Protein AF-A0A8I1DRZ3-F1 (afdb_monomer)

Sequence (169 aa):
MSPDIRTDHSQNQARTPKVVDDQLTAQQNSLLSQLAAEQASLQKIQSQGANPFDDSHPDNWLPVYVHAKLMTVDDAFMTLGSANVNIRSMNVDSELNICHENSDVTKPLRRKLWGLHTKNPGAQDDVTSAFTGWAMVLGQNKINEDKGLAPFASLVKFARASDSRAYDD

Foldseek 3Di:
DDDDDDDPPPDPDPPDPPPVVVVVVVVVVVVVVVVVVVVVLVVVCVVVVADLPCPPPQQDLRANDDQWPWDDDPLFKIKGWNQDPDCCSVPNDDIDIDMDGHSVPSLVVQLVVLCQAQVRQLSDPPNVSNVVSLVVQQVQQVVCVVVSGGRPHNDYDDDDPDPDDDPPD

Secondary structure (DSSP, 8-state):
-----------------HHHHHHHHHHHHHHHHHHHHHHHHHHHHHHTT--TT-TT-TT--PPP-----EEEETTTEEEEES--SSHHHHHTS---EEEEE-HHHHHHHHHHHHHHHHTSTT--SSHHHHHHHHHHHHHHHHHHHHTTPPPSSS--PPP-S-SS-----

InterPro domains:
  IPR001736 Phospholipase D/Transphosphatidylase [PS50035] (62-89)
  IPR015679 Phospholipase D family [PTHR18896] (60-120)
  IPR025202 Cardiolipin synthase-like, phospholipase D-like domain [PF13091] (36-113)

Solvent-accessible surface area (backbone atoms only — not comparable to full-atom values): 10331 Å² total; per-residue (Å²): 143,82,84,83,86,75,80,82,87,81,81,79,78,78,82,71,78,58,71,64,54,54,53,52,50,51,51,51,53,51,51,53,50,52,53,51,52,52,52,51,51,51,52,56,48,56,74,67,75,47,54,95,85,53,83,75,63,54,88,57,93,73,86,78,85,82,82,79,32,69,50,75,47,93,46,32,34,32,38,42,44,65,44,49,101,45,70,50,39,71,74,67,50,95,58,55,72,53,69,50,80,42,39,88,55,32,36,58,48,52,32,50,53,32,22,63,36,42,69,39,57,27,29,55,85,53,64,68,59,13,50,52,23,47,53,49,42,36,50,50,25,52,53,20,55,78,68,76,44,50,62,83,40,79,44,71,74,84,87,68,96,61,95,69,88,75,86,88,120

Nearest PDB structures (foldseek):
  6ehi-assembly5_J  TM=8.622E-01  e=3.608E-01  Helicobacter pylori
  4urj-assembly2_C  TM=7.362E-01  e=4.358E-01  Homo sapiens
  4urj-assembly1_B-2  TM=8.318E-01  e=6.771E-01  Homo sapiens
  4ggj-assembly1_A  TM=8.298E-01  e=1.052E+00  Mus musculus
  4urj-assembly1_A  TM=7.318E-01  e=6.358E-01  Homo sapiens

pLDDT: mean 77.57, std 20.51, range [38.03, 98.5]

Organism: Burkholderia cepacia (NCBI:txid292)

Mean predicted aligned error: 14.27 Å

Radius of gyration: 26.02 Å; Cα contacts (8 Å, |Δi|>4): 144; chains: 1; bounding box: 90×61×41 Å

Structure (mmCIF, N/CA/C/O backbone):
data_AF-A0A8I1DRZ3-F1
#
_entry.id   AF-A0A8I1DRZ3-F1
#
loop_
_atom_site.group_PDB
_atom_site.id
_atom_site.type_symbol
_atom_site.label_atom_id
_atom_site.label_alt_id
_atom_site.label_comp_id
_atom_site.label_asym_id
_atom_site.label_entity_id
_atom_site.label_seq_id
_atom_site.pdbx_PDB_ins_code
_atom_site.Cartn_x
_atom_site.Cartn_y
_atom_site.Cartn_z
_atom_site.occupancy
_atom_site.B_iso_or_equiv
_atom_site.auth_seq_id
_atom_site.auth_comp_id
_atom_site.auth_asym_id
_atom_site.auth_atom_id
_atom_site.pdbx_PDB_model_num
ATOM 1 N N . MET A 1 1 ? 73.588 46.472 2.951 1.00 44.47 1 MET A N 1
ATOM 2 C CA . MET A 1 1 ? 72.404 46.368 3.829 1.00 44.47 1 MET A CA 1
ATOM 3 C C . MET A 1 1 ? 71.193 46.030 2.974 1.00 44.47 1 MET A C 1
ATOM 5 O O . MET A 1 1 ? 70.702 46.888 2.254 1.00 44.47 1 MET A O 1
ATOM 9 N N . SER A 1 2 ? 70.755 44.777 3.003 1.00 38.03 2 SER A N 1
ATOM 10 C CA . SER A 1 2 ? 69.390 44.369 2.649 1.00 38.03 2 SER A CA 1
ATOM 11 C C . SER A 1 2 ? 69.084 43.109 3.465 1.00 38.03 2 SER A C 1
ATOM 13 O O . SER A 1 2 ? 69.946 42.229 3.486 1.00 38.03 2 SER A O 1
ATOM 15 N N . PRO A 1 3 ? 67.978 43.065 4.229 1.00 41.53 3 PRO A N 1
ATOM 16 C CA . PRO A 1 3 ? 67.759 42.042 5.244 1.00 41.53 3 PRO A CA 1
ATOM 17 C C . PRO A 1 3 ? 67.114 40.764 4.694 1.00 41.53 3 PRO A C 1
ATOM 19 O O . PRO A 1 3 ? 66.415 40.785 3.683 1.00 41.53 3 PRO A O 1
ATOM 22 N N . ASP A 1 4 ? 67.373 39.677 5.422 1.00 41.12 4 ASP A N 1
ATOM 23 C CA . ASP A 1 4 ? 66.895 38.307 5.237 1.00 41.12 4 ASP A CA 1
ATOM 24 C C . ASP A 1 4 ? 65.391 38.178 4.959 1.00 41.12 4 ASP A C 1
ATOM 26 O O . ASP A 1 4 ? 64.544 38.699 5.691 1.00 41.12 4 ASP A O 1
ATOM 30 N N . ILE A 1 5 ? 65.065 37.357 3.960 1.00 41.44 5 ILE A N 1
ATOM 31 C CA . ILE A 1 5 ? 63.721 36.828 3.725 1.00 41.44 5 ILE A CA 1
ATOM 32 C C . ILE A 1 5 ? 63.482 35.716 4.755 1.00 41.44 5 ILE A C 1
ATOM 34 O O . ILE A 1 5 ? 63.824 34.555 4.538 1.00 41.44 5 ILE A O 1
ATOM 38 N N . ARG A 1 6 ? 62.898 36.071 5.903 1.00 41.59 6 ARG A N 1
ATOM 39 C CA . ARG A 1 6 ? 62.226 35.095 6.771 1.00 41.59 6 ARG A CA 1
ATOM 40 C C . ARG A 1 6 ? 60.980 34.590 6.046 1.00 41.59 6 ARG A C 1
ATOM 42 O O . ARG A 1 6 ? 60.047 35.355 5.817 1.00 41.59 6 ARG A O 1
ATOM 49 N N . THR A 1 7 ? 60.959 33.307 5.707 1.00 44.22 7 THR A N 1
ATOM 50 C CA . THR A 1 7 ? 59.744 32.584 5.328 1.00 44.22 7 THR A CA 1
ATOM 51 C C . THR A 1 7 ? 58.793 32.535 6.523 1.00 44.22 7 THR A C 1
ATOM 53 O O . THR A 1 7 ? 59.084 31.932 7.555 1.00 44.22 7 THR A O 1
ATOM 56 N N . ASP A 1 8 ? 57.654 33.205 6.384 1.00 39.09 8 ASP A N 1
ATOM 57 C CA . ASP A 1 8 ? 56.518 33.102 7.290 1.00 39.09 8 ASP A CA 1
ATOM 58 C C . ASP A 1 8 ? 55.897 31.696 7.174 1.00 39.09 8 ASP A C 1
ATOM 60 O O . ASP A 1 8 ? 55.264 31.352 6.177 1.00 39.09 8 ASP A O 1
ATOM 64 N N . HIS A 1 9 ? 56.112 30.864 8.195 1.00 42.12 9 HIS A N 1
ATOM 65 C CA . HIS A 1 9 ? 55.493 29.546 8.359 1.00 42.12 9 HIS A CA 1
ATOM 66 C C . HIS A 1 9 ? 54.201 29.600 9.198 1.00 42.12 9 HIS A C 1
ATOM 68 O O . HIS A 1 9 ? 53.944 28.690 9.986 1.00 42.12 9 HIS A O 1
ATOM 74 N N . SER A 1 10 ? 53.372 30.640 9.070 1.00 45.56 10 SER A N 1
ATOM 75 C CA . SER A 1 10 ? 52.194 30.812 9.932 1.00 45.56 10 SER A CA 1
ATOM 76 C C . SER A 1 10 ? 50.833 30.800 9.242 1.00 45.56 10 SER A C 1
ATOM 78 O O . SER A 1 10 ? 49.908 31.396 9.769 1.00 45.56 10 SER A O 1
ATOM 80 N N . GLN A 1 11 ? 50.617 30.055 8.151 1.00 43.97 11 GLN A N 1
ATOM 81 C CA . GLN A 1 11 ? 49.242 29.702 7.744 1.00 43.97 11 GLN A CA 1
ATOM 82 C C . GLN A 1 11 ? 49.122 28.266 7.238 1.00 43.97 11 GLN A C 1
ATOM 84 O O . GLN A 1 11 ? 48.949 28.006 6.054 1.00 43.97 11 GLN A O 1
ATOM 89 N N . ASN A 1 12 ? 49.145 27.319 8.174 1.00 39.34 12 ASN A N 1
ATOM 90 C CA . ASN A 1 12 ? 48.486 26.034 7.976 1.00 39.34 12 ASN A CA 1
ATOM 91 C C . ASN A 1 12 ? 47.399 25.907 9.050 1.00 39.34 12 ASN A C 1
ATOM 93 O O . ASN A 1 12 ? 47.575 25.244 10.070 1.00 39.34 12 ASN A O 1
ATOM 97 N N . GLN A 1 13 ? 46.293 26.640 8.868 1.00 43.25 13 GLN A N 1
ATOM 98 C CA . GLN A 1 13 ? 45.091 26.386 9.656 1.00 43.25 13 GLN A CA 1
ATOM 99 C C . GLN A 1 13 ? 44.609 24.983 9.293 1.00 43.25 13 GLN A C 1
ATOM 101 O O . GLN A 1 13 ? 44.197 24.731 8.160 1.00 43.25 13 GLN A O 1
ATOM 106 N N . ALA A 1 14 ? 44.696 24.067 10.253 1.00 43.91 14 ALA A N 1
ATOM 107 C CA . ALA A 1 14 ? 44.095 22.752 10.154 1.00 43.91 14 ALA A CA 1
ATOM 108 C C . ALA A 1 14 ? 42.613 22.913 9.784 1.00 43.91 14 ALA A C 1
ATOM 110 O O . ALA A 1 14 ? 41.815 23.375 10.600 1.00 43.91 14 ALA A O 1
ATOM 111 N N . ARG A 1 15 ? 42.232 22.539 8.554 1.00 44.59 15 ARG A N 1
ATOM 112 C CA . ARG A 1 15 ? 40.825 22.270 8.242 1.00 44.59 15 ARG A CA 1
ATOM 113 C C . ARG A 1 15 ? 40.422 21.071 9.081 1.00 44.59 15 ARG A C 1
ATOM 115 O O . ARG A 1 15 ? 40.749 19.935 8.754 1.00 44.59 15 ARG A O 1
ATOM 122 N N . THR A 1 16 ? 39.757 21.337 10.191 1.00 44.44 16 THR A N 1
ATOM 123 C CA . THR A 1 16 ? 39.117 20.320 11.012 1.00 44.44 16 THR A CA 1
ATOM 124 C C . THR A 1 16 ? 37.986 19.674 10.203 1.00 44.44 16 THR A C 1
ATOM 126 O O . THR A 1 16 ? 37.089 20.386 9.745 1.00 44.44 16 THR A O 1
ATOM 129 N N . PRO A 1 17 ? 37.974 18.342 10.018 1.00 47.53 17 PRO A N 1
ATOM 130 C CA . PRO A 1 17 ? 36.875 17.636 9.365 1.00 47.53 17 PRO A CA 1
ATOM 131 C C . PRO A 1 17 ? 35.694 17.479 10.338 1.00 47.53 17 PRO A C 1
ATOM 133 O O . PRO A 1 17 ? 35.271 16.377 10.633 1.00 47.53 17 PRO A O 1
ATOM 136 N N . LYS A 1 18 ? 35.170 18.576 10.897 1.00 49.25 18 LYS A N 1
ATOM 137 C CA . LYS A 1 18 ? 34.104 18.503 11.916 1.00 49.25 18 LYS A CA 1
ATOM 138 C C . LYS A 1 18 ? 32.708 18.272 11.324 1.00 49.25 18 LYS A C 1
ATOM 140 O O . LYS A 1 18 ? 31.887 17.599 11.921 1.00 49.25 18 LYS A O 1
ATOM 145 N N . VAL A 1 19 ? 32.450 18.802 10.126 1.00 52.12 19 VAL A N 1
ATOM 146 C CA . VAL A 1 19 ? 31.093 18.839 9.544 1.00 52.12 19 VAL A CA 1
ATOM 147 C C . VAL A 1 19 ? 30.632 17.473 9.011 1.00 52.12 19 VAL A C 1
ATOM 149 O O . VAL A 1 19 ? 29.445 17.166 9.063 1.00 52.12 19 VAL A O 1
ATOM 152 N N . VAL A 1 20 ? 31.558 16.642 8.519 1.00 50.56 20 VAL A N 1
ATOM 153 C CA . VAL A 1 20 ? 31.242 15.298 7.995 1.00 50.56 20 VAL A CA 1
ATOM 154 C C . VAL A 1 20 ? 30.916 14.327 9.137 1.00 50.56 20 VAL A C 1
ATOM 156 O O . VAL A 1 20 ? 29.974 13.545 9.022 1.00 50.56 20 VAL A O 1
ATOM 159 N N . ASP A 1 21 ? 31.630 14.437 10.261 1.00 56.91 21 ASP A N 1
ATOM 160 C CA . ASP A 1 21 ? 31.413 13.604 11.449 1.00 56.91 21 ASP A CA 1
ATOM 161 C C . ASP A 1 21 ? 30.056 13.885 12.112 1.00 56.91 21 ASP A C 1
ATOM 163 O O . ASP A 1 21 ? 29.364 12.951 12.522 1.00 56.91 21 ASP A O 1
ATOM 167 N N . ASP A 1 22 ? 29.621 15.148 12.155 1.00 63.75 22 ASP A N 1
ATOM 168 C CA . ASP A 1 22 ? 28.340 15.531 12.762 1.00 63.75 22 ASP A CA 1
ATOM 169 C C . ASP A 1 22 ? 27.134 15.004 11.957 1.00 63.75 22 ASP A C 1
ATOM 171 O O . ASP A 1 22 ? 26.162 14.510 12.535 1.00 63.75 22 ASP A O 1
ATOM 175 N N . GLN A 1 23 ? 27.201 15.039 10.618 1.00 62.28 23 GLN A N 1
ATOM 176 C CA . GLN A 1 23 ? 26.141 14.505 9.749 1.00 62.28 23 GLN A CA 1
ATOM 177 C C . GLN A 1 23 ? 26.065 12.976 9.793 1.00 62.28 23 GLN A C 1
ATOM 179 O O . GLN A 1 23 ? 24.967 12.416 9.853 1.00 62.28 23 GLN A O 1
ATOM 184 N N . LEU A 1 24 ? 27.217 12.300 9.811 1.00 63.06 24 LEU A N 1
ATOM 185 C CA . LEU A 1 24 ? 27.280 10.844 9.924 1.00 63.06 24 LEU A CA 1
ATOM 186 C C . LEU A 1 24 ? 26.747 10.378 11.286 1.00 63.06 24 LEU A C 1
ATOM 188 O O . LEU A 1 24 ? 25.947 9.446 11.360 1.00 63.06 24 LEU A O 1
ATOM 192 N N . THR A 1 25 ? 27.101 11.093 12.356 1.00 73.31 25 THR A N 1
ATOM 193 C CA . THR A 1 25 ? 26.597 10.836 13.713 1.00 73.31 25 THR A CA 1
ATOM 194 C C . THR A 1 25 ? 25.082 11.048 13.797 1.00 73.31 25 THR A C 1
ATOM 196 O O . THR A 1 25 ? 24.370 10.236 14.391 1.00 73.31 25 THR A O 1
ATOM 199 N N . ALA A 1 26 ? 24.551 12.094 13.158 1.00 71.69 26 ALA A N 1
ATOM 200 C CA . ALA A 1 26 ? 23.110 12.342 13.100 1.00 71.69 26 ALA A CA 1
ATOM 201 C C . ALA A 1 26 ? 22.354 11.233 12.344 1.00 71.69 26 ALA A C 1
ATOM 203 O O . ALA A 1 26 ? 21.312 10.765 12.812 1.00 71.69 26 ALA A O 1
ATOM 204 N N . GLN A 1 27 ? 22.893 10.758 11.216 1.00 72.69 27 GLN A N 1
ATOM 205 C CA . GLN A 1 27 ? 22.320 9.631 10.473 1.00 72.69 27 GLN A CA 1
ATOM 206 C C . GLN A 1 27 ? 22.349 8.331 11.282 1.00 72.69 27 GLN A C 1
ATOM 208 O O . GLN A 1 27 ? 21.360 7.595 11.295 1.00 72.69 27 GLN A O 1
ATOM 213 N N . GLN A 1 28 ? 23.447 8.067 11.991 1.00 70.88 28 GLN A N 1
ATOM 214 C CA . GLN A 1 28 ? 23.600 6.874 12.819 1.00 70.88 28 GLN A CA 1
ATOM 215 C C . GLN A 1 28 ? 22.612 6.878 13.995 1.00 70.88 28 GLN A C 1
ATOM 217 O O . GLN A 1 28 ? 21.949 5.873 14.248 1.00 70.88 28 GLN A O 1
ATOM 222 N N . ASN A 1 29 ? 22.416 8.029 14.642 1.00 73.06 29 ASN A N 1
ATOM 223 C CA . ASN A 1 29 ? 21.426 8.197 15.708 1.00 73.06 29 ASN A CA 1
ATOM 224 C C . ASN A 1 29 ? 19.983 8.059 15.198 1.00 73.06 29 ASN A C 1
ATOM 226 O O . ASN A 1 29 ? 19.147 7.454 15.870 1.00 73.06 29 ASN A O 1
ATOM 230 N N . SER A 1 30 ? 19.690 8.560 13.994 1.00 71.38 30 SER A N 1
ATOM 231 C CA . SER A 1 30 ? 18.381 8.383 13.354 1.00 71.38 30 SER A CA 1
ATOM 232 C C . SER A 1 30 ? 18.101 6.912 13.028 1.00 71.38 30 SER A C 1
ATOM 234 O O . SER A 1 30 ? 17.017 6.408 13.322 1.00 71.38 30 SER A O 1
ATOM 236 N N . LEU A 1 31 ? 19.092 6.189 12.492 1.00 69.69 31 LEU A N 1
ATOM 237 C CA . LEU A 1 31 ? 18.971 4.760 12.199 1.00 69.69 31 LEU A CA 1
ATOM 238 C C . LEU A 1 31 ? 18.755 3.941 13.478 1.00 69.69 31 LEU A C 1
ATOM 240 O O . LEU A 1 31 ? 17.867 3.092 13.518 1.00 69.69 31 LEU A O 1
ATOM 244 N N . LEU A 1 32 ? 19.521 4.224 14.534 1.00 72.44 32 LEU A N 1
ATOM 245 C CA . LEU A 1 32 ? 19.369 3.567 15.834 1.00 72.44 32 LEU A CA 1
ATOM 246 C C . LEU A 1 32 ? 17.992 3.831 16.451 1.00 72.44 32 LEU A C 1
ATOM 248 O O . LEU A 1 32 ? 17.394 2.919 17.016 1.00 72.44 32 LEU A O 1
ATOM 252 N N . SER A 1 33 ? 17.457 5.045 16.301 1.00 71.12 33 SER A N 1
ATOM 253 C CA . SER A 1 33 ? 16.105 5.381 16.755 1.00 71.12 33 SER A CA 1
ATOM 254 C C . SER A 1 33 ? 15.025 4.611 15.985 1.00 71.12 33 SER A C 1
ATOM 256 O O . SER A 1 33 ? 14.086 4.107 16.602 1.00 71.12 33 SER A O 1
ATOM 258 N N . GLN A 1 34 ? 15.180 4.448 14.667 1.00 69.56 34 GLN A N 1
ATOM 259 C CA . GLN A 1 34 ? 14.259 3.655 13.843 1.00 69.56 34 GLN A CA 1
ATOM 260 C C . GLN A 1 34 ? 14.295 2.169 14.215 1.00 69.56 34 GLN A C 1
ATOM 262 O O . GLN A 1 34 ? 13.241 1.574 14.428 1.00 69.56 34 GLN A O 1
ATOM 267 N N . LEU A 1 35 ? 15.492 1.595 14.380 1.00 71.19 35 LEU A N 1
ATOM 268 C CA . LEU A 1 35 ? 15.662 0.215 14.847 1.00 71.19 35 LEU A CA 1
ATOM 269 C C . LEU A 1 35 ? 15.060 0.006 16.239 1.00 71.19 35 LEU A C 1
ATOM 271 O O . LEU A 1 35 ? 14.390 -0.996 16.473 1.00 71.19 35 LEU A O 1
ATOM 275 N N . ALA A 1 36 ? 15.259 0.953 17.158 1.00 72.31 36 ALA A N 1
ATOM 276 C CA . ALA A 1 36 ? 14.680 0.879 18.494 1.00 72.31 36 ALA A CA 1
ATOM 277 C C . ALA A 1 36 ? 13.144 0.931 18.454 1.00 72.31 36 ALA A C 1
ATOM 279 O O . ALA A 1 36 ? 12.486 0.171 19.165 1.00 72.31 36 ALA A O 1
ATOM 280 N N . ALA A 1 37 ? 12.563 1.779 17.601 1.00 68.00 37 ALA A N 1
ATOM 281 C CA . ALA A 1 37 ? 11.116 1.863 17.418 1.00 68.00 37 ALA A CA 1
ATOM 282 C C . ALA A 1 37 ? 10.533 0.575 16.808 1.00 68.00 37 ALA A C 1
ATOM 284 O O . ALA A 1 37 ? 9.489 0.094 17.252 1.00 68.00 37 ALA A O 1
ATOM 285 N N . GLU A 1 38 ? 11.226 -0.015 15.835 1.00 70.69 38 GLU A N 1
ATOM 286 C CA . GLU A 1 38 ? 10.833 -1.279 15.212 1.00 70.69 38 GLU A CA 1
ATOM 287 C C . GLU A 1 38 ? 10.911 -2.442 16.210 1.00 70.69 38 GLU A C 1
ATOM 289 O O . GLU A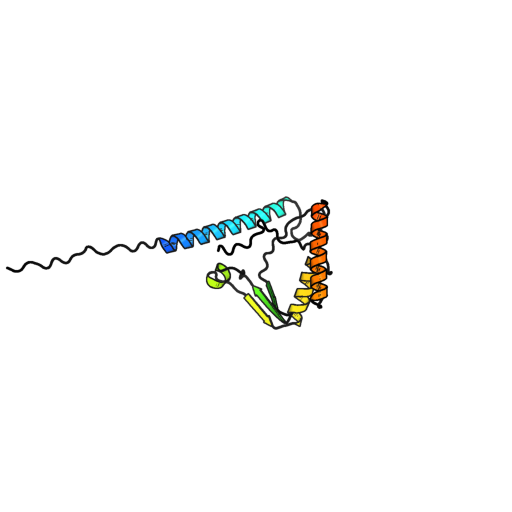 1 38 ? 9.945 -3.189 16.368 1.00 70.69 38 GLU A O 1
ATOM 294 N N . GLN A 1 39 ? 12.001 -2.543 16.977 1.00 71.00 39 GLN A N 1
ATOM 295 C CA . GLN A 1 39 ? 12.148 -3.565 18.015 1.00 71.00 39 GLN A CA 1
ATOM 296 C C . GLN A 1 39 ? 11.113 -3.416 19.136 1.00 71.00 39 GLN A C 1
ATOM 298 O O . GLN A 1 39 ? 10.560 -4.420 19.588 1.00 71.00 39 GLN A O 1
ATOM 303 N N . ALA A 1 40 ? 10.792 -2.187 19.549 1.00 70.44 40 ALA A N 1
ATOM 304 C CA . ALA A 1 40 ? 9.746 -1.930 20.536 1.00 70.44 40 ALA A CA 1
ATOM 305 C C . ALA A 1 40 ? 8.351 -2.327 20.019 1.00 70.44 40 ALA A C 1
ATOM 307 O O . ALA A 1 40 ? 7.562 -2.919 20.758 1.00 70.44 40 ALA A O 1
ATOM 308 N N . SER A 1 41 ? 8.058 -2.054 18.744 1.00 65.38 41 SER A N 1
ATOM 309 C CA . SER A 1 41 ? 6.822 -2.492 18.085 1.00 65.38 41 SER A CA 1
ATOM 310 C C . SER A 1 41 ? 6.715 -4.022 18.068 1.00 65.38 41 SER A C 1
ATOM 312 O O . SER A 1 41 ? 5.708 -4.582 18.503 1.00 65.38 41 SER A O 1
ATOM 314 N N . LEU A 1 42 ? 7.788 -4.712 17.671 1.00 63.22 42 LEU A N 1
ATOM 315 C CA . LEU A 1 42 ? 7.839 -6.176 17.621 1.00 63.22 42 LEU A CA 1
ATOM 316 C C . LEU A 1 42 ? 7.687 -6.820 19.005 1.00 63.22 42 LEU A C 1
ATOM 318 O O . LEU A 1 42 ? 6.922 -7.772 19.151 1.00 63.22 42 LEU A O 1
ATOM 322 N N . GLN A 1 43 ? 8.345 -6.286 20.037 1.00 70.00 43 GLN A N 1
ATOM 323 C CA . GLN A 1 43 ? 8.196 -6.774 21.415 1.00 70.00 43 GLN A CA 1
ATOM 324 C C . GLN A 1 43 ? 6.775 -6.568 21.951 1.00 70.00 43 GLN A C 1
ATOM 326 O O . GLN A 1 43 ? 6.230 -7.433 22.645 1.00 70.00 43 GLN A O 1
ATOM 331 N N . LYS A 1 44 ? 6.134 -5.447 21.600 1.00 63.88 44 LYS A N 1
ATOM 332 C CA . LYS A 1 44 ? 4.746 -5.179 21.985 1.00 63.88 44 LYS A CA 1
ATOM 333 C C . LYS A 1 44 ? 3.782 -6.167 21.327 1.00 63.88 44 LYS A C 1
ATOM 335 O O . LYS A 1 44 ? 2.892 -6.662 22.007 1.00 63.88 44 LYS A O 1
ATOM 340 N N . ILE A 1 45 ? 4.004 -6.511 20.059 1.00 57.44 45 ILE A N 1
ATOM 341 C CA . ILE A 1 45 ? 3.213 -7.519 19.337 1.00 57.44 45 ILE A CA 1
ATOM 342 C C . ILE A 1 45 ? 3.416 -8.914 19.955 1.00 57.44 45 ILE A C 1
ATOM 344 O O . ILE A 1 45 ? 2.447 -9.611 20.242 1.00 57.44 45 ILE A O 1
ATOM 348 N N . GLN A 1 46 ? 4.661 -9.300 20.253 1.00 57.84 46 GLN A N 1
ATOM 349 C CA . GLN A 1 46 ? 4.988 -10.611 20.836 1.00 57.84 46 GLN A CA 1
ATOM 350 C C . GLN A 1 46 ? 4.438 -10.804 22.259 1.00 57.84 46 GLN A C 1
ATOM 352 O O . GLN A 1 46 ? 4.013 -11.903 22.613 1.00 57.84 46 GLN A O 1
ATOM 357 N N . SER A 1 47 ? 4.419 -9.750 23.081 1.00 60.94 47 SER A N 1
ATOM 358 C CA . SER A 1 47 ? 3.924 -9.826 24.469 1.00 60.94 47 SER A CA 1
ATOM 359 C C . SER A 1 47 ? 2.406 -9.987 24.585 1.00 60.94 47 SER A C 1
ATOM 361 O O . SER A 1 47 ? 1.914 -10.375 25.642 1.00 60.94 47 SER A O 1
ATOM 363 N N . GLN A 1 48 ? 1.659 -9.738 23.508 1.00 58.09 48 GLN A N 1
ATOM 364 C CA . GLN A 1 48 ? 0.203 -9.883 23.477 1.00 58.09 48 GLN A CA 1
ATOM 365 C C . GLN A 1 48 ? -0.261 -11.308 23.141 1.00 58.09 48 GLN A C 1
ATOM 367 O O . GLN A 1 48 ? -1.462 -11.545 23.068 1.00 58.09 48 GLN A O 1
ATOM 372 N N . GLY A 1 49 ? 0.659 -12.261 22.933 1.00 48.12 49 GLY A N 1
ATOM 373 C CA . GLY A 1 49 ? 0.323 -13.656 22.614 1.00 48.12 49 GLY A CA 1
ATOM 374 C C . GLY A 1 49 ? -0.345 -13.851 21.246 1.00 48.12 49 GLY A C 1
ATOM 375 O O . GLY A 1 49 ? -0.649 -14.981 20.874 1.00 48.12 49 GLY A O 1
ATOM 376 N N . ALA A 1 50 ? -0.542 -12.766 20.495 1.00 51.28 50 ALA A N 1
ATOM 377 C CA . ALA A 1 50 ? -1.029 -12.787 19.132 1.00 51.28 50 ALA A CA 1
ATOM 378 C C . ALA A 1 50 ? 0.100 -13.270 18.221 1.00 51.28 50 ALA A C 1
ATOM 380 O O . ALA A 1 50 ? 1.206 -12.721 18.217 1.00 51.28 50 ALA A O 1
ATOM 381 N N . ASN A 1 51 ? -0.170 -14.304 17.431 1.00 49.34 51 ASN A N 1
ATOM 382 C CA . ASN A 1 51 ? 0.687 -14.592 16.295 1.00 49.34 51 ASN A CA 1
ATOM 383 C C . ASN A 1 51 ? 0.653 -13.336 15.389 1.00 49.34 51 ASN A C 1
ATOM 385 O O . ASN A 1 51 ? -0.426 -12.850 15.071 1.00 49.34 51 ASN A O 1
ATOM 389 N N . PRO A 1 52 ? 1.796 -12.757 14.987 1.00 45.66 52 PRO A N 1
ATOM 390 C CA . PRO A 1 52 ? 1.829 -11.540 14.164 1.00 45.66 52 PRO A CA 1
ATOM 391 C C . PRO A 1 52 ? 1.188 -11.721 12.774 1.00 45.66 52 PRO A C 1
ATOM 393 O O . PRO A 1 52 ? 0.991 -10.743 12.056 1.00 45.66 52 PRO A O 1
ATOM 396 N N . PHE A 1 53 ? 0.873 -12.965 12.400 1.00 47.28 53 PHE A N 1
ATOM 397 C CA . PHE A 1 53 ? 0.112 -13.350 11.209 1.00 47.28 53 PHE A CA 1
ATOM 398 C C . PHE A 1 53 ? -1.315 -13.820 11.526 1.00 47.28 53 PHE A C 1
ATOM 400 O O . PHE A 1 53 ? -2.024 -14.261 10.627 1.00 47.28 53 PHE A O 1
ATOM 407 N N . ASP A 1 54 ? -1.710 -13.772 12.795 1.00 48.81 54 ASP A N 1
ATOM 408 C CA . ASP A 1 54 ? -3.059 -14.027 13.269 1.00 48.81 54 ASP A CA 1
ATOM 409 C C . ASP A 1 54 ? -3.802 -12.691 13.366 1.00 48.81 54 ASP A C 1
ATOM 411 O O . ASP A 1 54 ? -3.887 -12.041 14.406 1.00 48.81 54 ASP A O 1
ATOM 415 N N . ASP A 1 55 ? -4.314 -12.269 12.214 1.00 50.28 55 ASP A N 1
ATOM 416 C CA . ASP A 1 55 ? -5.237 -11.148 12.045 1.00 50.28 55 ASP A CA 1
ATOM 417 C C . ASP A 1 55 ? -6.626 -11.422 12.656 1.00 50.28 55 ASP A C 1
ATOM 419 O O . ASP A 1 55 ? -7.532 -10.594 12.533 1.00 50.28 55 ASP A O 1
ATOM 423 N N . SER A 1 56 ? -6.808 -12.576 13.311 1.00 40.75 56 SER A N 1
ATOM 424 C CA . SER A 1 56 ? -8.108 -13.063 13.751 1.00 40.75 56 SER A CA 1
ATOM 425 C C . SER A 1 56 ? -8.530 -12.618 15.142 1.00 40.75 56 SER A C 1
ATOM 427 O O . SER A 1 56 ? -9.662 -12.926 15.501 1.00 40.75 56 SER A O 1
ATOM 429 N N . HIS A 1 57 ? -7.719 -11.866 15.904 1.00 45.94 57 HIS A N 1
ATOM 430 C CA . HIS A 1 57 ? -8.216 -11.278 17.152 1.00 45.94 57 HIS A CA 1
ATOM 431 C C . HIS A 1 57 ? -9.009 -9.996 16.847 1.00 45.94 57 HIS A C 1
ATOM 433 O O . HIS A 1 57 ? -8.422 -8.923 16.693 1.00 45.94 57 HIS A O 1
ATOM 439 N N . PRO A 1 58 ? -10.351 -10.065 16.759 1.00 48.12 58 PRO A N 1
ATOM 440 C CA . PRO A 1 58 ? -11.181 -8.967 16.268 1.00 48.12 58 PRO A CA 1
ATOM 441 C C . PRO A 1 58 ? -11.286 -7.849 17.311 1.00 48.12 58 PRO A C 1
ATOM 443 O O . PRO A 1 58 ? -11.757 -6.757 17.020 1.00 48.12 58 PRO A O 1
ATOM 446 N N . ASP A 1 59 ? -10.851 -8.119 18.539 1.00 53.53 59 ASP A N 1
ATOM 447 C CA . ASP A 1 59 ? -11.143 -7.301 19.709 1.00 53.53 59 ASP A CA 1
ATOM 448 C C . ASP A 1 59 ? -10.164 -6.140 19.901 1.00 53.53 59 ASP A C 1
ATOM 450 O O . ASP A 1 59 ? -10.277 -5.414 20.890 1.00 53.53 59 ASP A O 1
ATOM 454 N N . ASN A 1 60 ? -9.176 -5.959 19.013 1.00 62.62 60 ASN A N 1
ATOM 455 C CA . ASN A 1 60 ? -8.135 -4.972 19.263 1.00 62.62 60 ASN A CA 1
ATOM 456 C C . ASN A 1 60 ? -7.616 -4.261 18.005 1.00 62.62 60 ASN A C 1
ATOM 458 O O . ASN A 1 60 ? -7.329 -4.868 16.976 1.00 62.62 60 ASN A O 1
ATOM 462 N N . TRP A 1 61 ? -7.449 -2.943 18.124 1.00 75.81 61 TRP A N 1
ATOM 463 C CA . TRP A 1 61 ? -6.871 -2.052 17.115 1.00 75.81 61 TRP A CA 1
ATOM 464 C C . TRP A 1 61 ? -5.342 -2.183 17.095 1.00 75.81 61 TRP A C 1
ATOM 466 O O . TRP A 1 61 ? -4.611 -1.229 17.369 1.00 75.81 61 TRP A O 1
ATOM 476 N N . LEU A 1 62 ? -4.840 -3.393 16.837 1.00 77.44 62 LEU A N 1
ATOM 477 C CA . LEU A 1 62 ? -3.403 -3.643 16.795 1.00 77.44 62 LEU A CA 1
ATOM 478 C C . LEU A 1 62 ? -2.811 -3.131 15.478 1.00 77.44 62 LEU A C 1
ATOM 480 O O . LEU A 1 62 ? -3.247 -3.547 14.403 1.00 77.44 62 LEU A O 1
ATOM 484 N N . PRO A 1 63 ? -1.818 -2.226 15.533 1.00 75.81 63 PRO A N 1
ATOM 485 C CA . PRO A 1 63 ? -1.199 -1.712 14.326 1.00 75.81 63 PRO A CA 1
ATOM 486 C C . PRO A 1 63 ? -0.372 -2.806 13.648 1.00 75.81 63 PRO A C 1
ATOM 488 O O . PRO A 1 63 ? 0.490 -3.430 14.267 1.00 75.81 63 PRO A O 1
ATOM 491 N N . VAL A 1 64 ? -0.595 -2.989 12.347 1.00 77.50 64 VAL A N 1
ATOM 492 C CA . VAL A 1 64 ? 0.254 -3.830 11.499 1.00 77.50 64 VAL A CA 1
ATOM 493 C C . VAL A 1 64 ? 1.424 -2.993 10.999 1.00 77.50 64 VAL A C 1
ATOM 495 O O . VAL A 1 64 ? 1.238 -1.950 10.370 1.00 77.50 64 VAL A O 1
ATOM 498 N N . TYR A 1 65 ? 2.644 -3.454 11.264 1.00 81.31 65 TYR A N 1
ATOM 499 C CA . TYR A 1 65 ? 3.846 -2.787 10.782 1.00 81.31 65 TYR A CA 1
ATOM 500 C C . TYR A 1 65 ? 4.063 -3.058 9.284 1.00 81.31 65 TYR A C 1
ATOM 502 O O . TYR A 1 65 ? 4.323 -4.189 8.871 1.00 81.31 65 TYR A O 1
ATOM 510 N N . VAL A 1 66 ? 3.954 -2.016 8.453 1.00 86.06 66 VAL A N 1
ATOM 511 C CA . VAL A 1 66 ? 4.135 -2.116 6.997 1.00 86.06 66 VAL A CA 1
ATOM 512 C C . VAL A 1 66 ? 5.615 -1.954 6.647 1.00 86.06 66 VAL A C 1
ATOM 514 O O . VAL A 1 66 ? 6.111 -0.841 6.507 1.00 86.06 66 VAL A O 1
ATOM 517 N N . HIS A 1 67 ? 6.318 -3.075 6.474 1.00 90.19 67 HIS A N 1
ATOM 518 C CA . HIS A 1 67 ? 7.738 -3.087 6.092 1.00 90.19 67 HIS A CA 1
ATOM 519 C C . HIS A 1 67 ? 7.971 -3.178 4.567 1.00 90.19 67 HIS A C 1
ATOM 521 O O . HIS A 1 67 ? 9.114 -3.197 4.109 1.00 90.19 67 HIS A O 1
ATOM 527 N N . ALA A 1 68 ? 6.906 -3.255 3.763 1.00 93.94 68 ALA A N 1
ATOM 528 C CA . ALA A 1 68 ? 7.006 -3.439 2.318 1.00 93.94 68 ALA A CA 1
ATOM 529 C C . ALA A 1 68 ? 7.579 -2.200 1.606 1.00 93.94 68 ALA A C 1
ATOM 531 O O . ALA A 1 68 ? 7.151 -1.077 1.857 1.00 93.94 68 ALA A O 1
ATOM 532 N N . LYS A 1 69 ? 8.498 -2.426 0.659 1.00 97.00 69 LYS A N 1
ATOM 533 C CA . LYS A 1 69 ? 8.951 -1.435 -0.328 1.00 97.00 69 LYS A CA 1
ATOM 534 C C . LYS A 1 69 ? 8.508 -1.926 -1.699 1.00 97.00 69 LYS A C 1
ATOM 536 O O . LYS A 1 69 ? 9.259 -2.555 -2.443 1.00 97.00 69 LYS A O 1
ATOM 541 N N . LEU A 1 70 ? 7.220 -1.736 -1.949 1.00 97.38 70 LEU A N 1
ATOM 542 C CA . LEU A 1 70 ? 6.505 -2.229 -3.116 1.00 97.38 70 LEU A CA 1
ATOM 543 C C . LEU A 1 70 ? 5.799 -1.055 -3.785 1.00 97.38 70 LEU A C 1
ATOM 545 O O . LEU A 1 70 ? 5.142 -0.261 -3.114 1.00 97.38 70 LEU A O 1
ATOM 549 N N . MET A 1 71 ? 5.881 -0.991 -5.108 1.00 98.00 71 MET A N 1
ATOM 550 C CA . MET A 1 71 ? 5.093 -0.069 -5.914 1.00 98.00 71 MET A CA 1
ATOM 551 C C . MET A 1 71 ? 4.548 -0.798 -7.136 1.00 98.00 71 MET A C 1
ATOM 553 O O . MET A 1 71 ? 5.247 -1.598 -7.755 1.00 98.00 71 MET A O 1
ATOM 557 N N . THR A 1 72 ? 3.302 -0.491 -7.483 1.00 98.06 72 THR A N 1
ATOM 558 C CA . THR A 1 72 ? 2.646 -0.914 -8.722 1.00 98.06 72 THR A CA 1
ATOM 559 C C . THR A 1 72 ? 2.148 0.318 -9.465 1.00 98.06 72 THR A C 1
ATOM 561 O O . THR A 1 72 ? 1.637 1.235 -8.822 1.00 98.06 72 THR A O 1
ATOM 564 N N . VAL A 1 73 ? 2.239 0.326 -10.792 1.00 98.00 73 VAL A N 1
ATOM 565 C CA . VAL A 1 73 ? 1.729 1.409 -11.645 1.00 98.00 73 VAL A CA 1
ATOM 566 C C . VAL A 1 73 ? 0.867 0.805 -12.749 1.00 98.00 73 VAL A C 1
ATOM 568 O O . VAL A 1 73 ? 1.300 -0.126 -13.429 1.00 98.00 73 VAL A O 1
ATOM 571 N N . ASP A 1 74 ? -0.360 1.315 -12.880 1.00 97.31 74 ASP A N 1
ATOM 572 C CA . ASP A 1 74 ? -1.334 0.994 -13.935 1.00 97.31 74 ASP A CA 1
ATOM 573 C C . ASP A 1 74 ? -1.578 -0.501 -14.186 1.00 97.31 74 ASP A C 1
ATOM 575 O O . ASP A 1 74 ? -1.860 -0.915 -15.308 1.00 97.31 74 ASP A O 1
ATOM 579 N N . ASP A 1 75 ? -1.453 -1.337 -13.147 1.00 98.00 75 ASP A N 1
ATOM 580 C CA . ASP A 1 75 ? -1.530 -2.798 -13.275 1.00 98.00 75 ASP A CA 1
ATOM 581 C C . ASP A 1 75 ? -0.521 -3.376 -14.305 1.00 98.00 75 ASP A C 1
ATOM 583 O O . ASP A 1 75 ? -0.665 -4.521 -14.724 1.00 98.00 75 ASP A O 1
ATOM 587 N N . ALA A 1 76 ? 0.517 -2.619 -14.687 1.00 97.31 76 ALA A N 1
ATOM 588 C CA . ALA A 1 76 ? 1.469 -2.950 -15.750 1.00 97.31 76 ALA A CA 1
ATOM 589 C C . ALA A 1 76 ? 2.911 -3.053 -15.235 1.00 97.31 76 ALA A C 1
ATOM 591 O O . ALA A 1 76 ? 3.604 -4.023 -15.535 1.00 97.31 76 ALA A O 1
ATOM 592 N N . PHE A 1 77 ? 3.342 -2.108 -14.401 1.00 98.50 77 PHE A N 1
ATOM 593 C CA . PHE A 1 77 ? 4.685 -2.077 -13.826 1.00 98.50 77 PHE A CA 1
ATOM 594 C C . PHE A 1 77 ? 4.653 -2.400 -12.334 1.00 98.50 77 PHE A C 1
ATOM 596 O O . PHE A 1 77 ? 3.751 -1.965 -11.614 1.00 98.50 77 PHE A O 1
ATOM 603 N N . MET A 1 78 ? 5.665 -3.119 -11.857 1.00 98.50 78 MET A N 1
ATOM 604 C CA . MET A 1 78 ? 5.877 -3.381 -10.439 1.00 98.50 78 MET A CA 1
ATOM 605 C C . MET A 1 78 ? 7.361 -3.292 -10.096 1.00 98.50 78 MET A C 1
ATOM 607 O O . MET A 1 78 ? 8.206 -3.778 -10.844 1.00 98.50 78 MET A O 1
ATOM 611 N N . THR A 1 79 ? 7.669 -2.728 -8.929 1.00 98.25 79 THR A N 1
ATOM 612 C CA . THR A 1 79 ? 8.997 -2.798 -8.308 1.00 98.25 79 THR A CA 1
ATOM 613 C C . THR A 1 79 ? 8.885 -3.278 -6.869 1.00 98.25 79 THR A C 1
ATOM 615 O O . THR A 1 79 ? 7.983 -2.870 -6.134 1.00 98.25 79 THR A O 1
ATOM 618 N N . LEU A 1 80 ? 9.795 -4.164 -6.480 1.00 97.94 80 LEU A N 1
ATOM 619 C CA . LEU A 1 80 ? 9.909 -4.723 -5.141 1.00 97.94 80 LEU A CA 1
ATOM 620 C C . LEU A 1 80 ? 11.384 -4.762 -4.754 1.00 97.94 80 LEU A C 1
ATOM 622 O O . LEU A 1 80 ? 12.223 -5.227 -5.526 1.00 97.94 80 LEU A O 1
ATOM 626 N N . GLY A 1 81 ? 11.701 -4.311 -3.549 1.00 97.25 81 GLY A N 1
ATOM 627 C CA . GLY A 1 81 ? 13.078 -4.327 -3.079 1.00 97.25 81 GLY A CA 1
ATOM 628 C C . GLY A 1 81 ? 13.234 -3.877 -1.643 1.00 97.25 81 GLY A C 1
ATOM 629 O O . GLY A 1 81 ? 12.335 -4.063 -0.820 1.00 97.25 81 GLY A O 1
ATOM 630 N N . SER A 1 82 ? 14.394 -3.299 -1.354 1.00 96.81 82 SER A N 1
ATOM 631 C CA . SER A 1 82 ? 14.752 -2.781 -0.033 1.00 96.81 82 SER A CA 1
ATOM 632 C C . SER A 1 82 ? 14.659 -1.255 0.071 1.00 96.81 82 SER A C 1
ATOM 634 O O . SER A 1 82 ? 14.494 -0.747 1.182 1.00 96.81 82 SER A O 1
ATOM 636 N N . ALA A 1 83 ? 14.649 -0.535 -1.060 1.00 95.56 83 ALA A N 1
ATOM 637 C CA . ALA A 1 83 ? 14.660 0.926 -1.082 1.00 95.56 83 ALA A CA 1
ATOM 638 C C . ALA A 1 83 ? 13.360 1.543 -0.545 1.00 95.56 83 ALA A C 1
ATOM 640 O O . ALA A 1 83 ? 12.289 1.421 -1.144 1.00 95.56 83 ALA A O 1
ATOM 641 N N . ASN A 1 84 ? 13.452 2.256 0.577 1.00 94.06 84 ASN A N 1
ATOM 642 C CA . ASN A 1 84 ? 12.359 3.075 1.095 1.00 94.06 84 ASN A CA 1
ATOM 643 C C . ASN A 1 84 ? 12.189 4.363 0.267 1.00 94.06 84 ASN A C 1
ATOM 645 O O . ASN A 1 84 ? 13.141 4.869 -0.322 1.00 94.06 84 ASN A O 1
ATOM 649 N N . VAL A 1 85 ? 10.999 4.973 0.303 1.00 93.19 85 VAL A N 1
ATOM 650 C CA . VAL A 1 85 ? 10.767 6.306 -0.286 1.00 93.19 85 VAL A CA 1
ATOM 651 C C . VAL A 1 85 ? 11.276 7.390 0.674 1.00 93.19 85 VAL A C 1
ATOM 653 O O . VAL A 1 85 ? 10.505 8.062 1.352 1.00 93.19 85 VAL A O 1
ATOM 656 N N . ASN A 1 86 ? 12.597 7.511 0.794 1.00 87.31 86 ASN A N 1
ATOM 657 C CA . ASN A 1 86 ? 13.274 8.570 1.544 1.00 87.31 86 ASN A CA 1
ATOM 658 C C . ASN A 1 86 ? 14.666 8.853 0.953 1.00 87.31 86 ASN A C 1
ATOM 660 O O . ASN A 1 86 ? 15.195 8.063 0.175 1.00 87.31 86 ASN A O 1
ATOM 664 N N . ILE A 1 87 ? 15.279 9.976 1.334 1.00 84.38 87 ILE A N 1
ATOM 665 C CA . ILE A 1 87 ? 16.556 10.419 0.749 1.00 84.38 87 ILE A CA 1
ATOM 666 C C . ILE A 1 87 ? 17.697 9.426 1.009 1.00 84.38 87 ILE A C 1
ATOM 668 O O . ILE A 1 87 ? 18.557 9.289 0.143 1.00 84.38 87 ILE A O 1
ATOM 672 N N . ARG A 1 88 ? 17.705 8.711 2.145 1.00 87.44 88 ARG A N 1
ATOM 673 C CA . ARG A 1 88 ? 18.758 7.726 2.438 1.00 87.44 88 ARG A CA 1
ATOM 674 C C . ARG A 1 88 ? 18.722 6.563 1.462 1.00 87.44 88 ARG A C 1
ATOM 676 O O . ARG A 1 88 ? 19.696 6.367 0.752 1.00 87.44 88 ARG A O 1
ATOM 683 N N . SER A 1 89 ? 17.599 5.856 1.368 1.00 92.94 89 SER A N 1
ATOM 684 C CA . SER A 1 89 ? 17.466 4.723 0.448 1.00 92.94 89 SER A CA 1
ATOM 685 C C . SER A 1 89 ? 17.591 5.155 -1.020 1.00 92.94 89 SER A C 1
ATOM 687 O O . SER A 1 89 ? 18.089 4.399 -1.843 1.00 92.94 89 SER A O 1
ATOM 689 N N . MET A 1 90 ? 17.170 6.378 -1.364 1.00 91.44 90 MET A N 1
ATOM 690 C CA . MET A 1 90 ? 17.200 6.853 -2.752 1.00 91.44 90 MET A CA 1
ATOM 691 C C . MET A 1 90 ? 18.543 7.459 -3.197 1.00 91.44 90 MET A C 1
ATOM 693 O O . MET A 1 90 ? 18.733 7.622 -4.399 1.00 91.44 90 MET A O 1
ATOM 697 N N . ASN A 1 91 ? 19.458 7.823 -2.285 1.00 83.62 91 ASN A N 1
ATOM 698 C CA . ASN A 1 91 ? 20.723 8.494 -2.649 1.00 83.62 91 ASN A CA 1
ATOM 699 C C . ASN A 1 91 ? 21.975 8.017 -1.899 1.00 83.62 91 ASN A C 1
ATOM 701 O O . ASN A 1 91 ? 23.080 8.307 -2.353 1.00 83.62 91 ASN A O 1
ATOM 705 N N . VAL A 1 92 ? 21.835 7.375 -0.739 1.00 87.56 92 VAL A N 1
ATOM 706 C CA . VAL A 1 92 ? 22.948 7.136 0.196 1.00 87.56 92 VAL A CA 1
ATOM 707 C C . VAL A 1 92 ? 23.178 5.645 0.423 1.00 87.56 92 VAL A C 1
ATOM 709 O O . VAL A 1 92 ? 24.292 5.162 0.229 1.00 87.56 92 VAL A O 1
ATOM 712 N N . ASP A 1 93 ? 22.140 4.923 0.838 1.00 91.31 93 ASP A N 1
ATOM 713 C CA . ASP A 1 93 ? 22.246 3.521 1.225 1.00 91.31 93 ASP A CA 1
ATOM 714 C C . ASP A 1 93 ? 22.379 2.622 -0.012 1.00 91.31 93 ASP A C 1
ATOM 716 O O . ASP A 1 93 ? 21.849 2.902 -1.089 1.00 91.31 93 ASP A O 1
ATOM 720 N N . SER A 1 94 ? 23.100 1.511 0.142 1.00 95.94 94 SER A N 1
ATOM 721 C CA . SER A 1 94 ? 23.143 0.473 -0.889 1.00 95.94 94 SER A CA 1
ATOM 722 C C . SER A 1 94 ? 21.843 -0.324 -0.853 1.00 95.94 94 SER A C 1
ATOM 724 O O . SER A 1 94 ? 21.646 -1.149 0.035 1.00 95.94 94 SER A O 1
ATOM 726 N N . GLU A 1 95 ? 20.972 -0.080 -1.825 1.00 96.19 95 GLU A N 1
ATOM 727 C CA . GLU A 1 95 ? 19.669 -0.731 -1.951 1.00 96.19 95 GLU A CA 1
ATOM 728 C C . GLU A 1 95 ? 19.591 -1.589 -3.219 1.00 96.19 95 GLU A C 1
ATOM 730 O O . GLU A 1 95 ? 20.339 -1.387 -4.180 1.00 96.19 95 GLU A O 1
ATOM 735 N N . LEU A 1 96 ? 18.653 -2.538 -3.247 1.00 96.62 96 LEU A N 1
ATOM 736 C CA . LEU A 1 96 ? 18.362 -3.338 -4.433 1.00 96.62 96 LEU A CA 1
ATOM 737 C C . LEU A 1 96 ? 16.856 -3.454 -4.649 1.00 96.62 96 LEU A C 1
ATOM 739 O O . LEU A 1 96 ? 16.120 -3.880 -3.757 1.00 96.62 96 LEU A O 1
ATOM 743 N N . ASN A 1 97 ? 16.425 -3.177 -5.879 1.00 97.06 97 ASN A N 1
ATOM 744 C CA . ASN A 1 97 ? 15.067 -3.426 -6.339 1.00 97.06 97 ASN A CA 1
ATOM 745 C C . ASN A 1 97 ? 15.077 -4.287 -7.604 1.00 97.06 97 ASN A C 1
ATOM 747 O O . ASN A 1 97 ? 15.914 -4.110 -8.489 1.00 97.06 97 ASN A O 1
ATOM 751 N N . ILE A 1 98 ? 14.099 -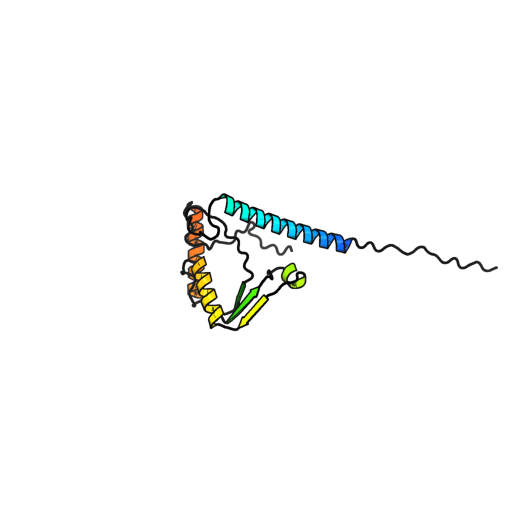5.183 -7.705 1.00 97.62 98 ILE A N 1
ATOM 752 C CA . ILE A 1 98 ? 13.736 -5.870 -8.944 1.00 97.62 98 ILE A CA 1
ATOM 753 C C . ILE A 1 98 ? 12.465 -5.211 -9.462 1.00 97.62 98 ILE A C 1
ATOM 755 O O . ILE A 1 98 ? 11.524 -4.984 -8.699 1.00 97.62 98 ILE A O 1
ATOM 759 N N . CYS A 1 99 ? 12.426 -4.925 -10.760 1.00 98.06 99 CYS A N 1
ATOM 760 C CA . CYS A 1 99 ? 11.224 -4.431 -11.412 1.00 98.06 99 CYS A CA 1
ATOM 761 C C . CYS A 1 99 ? 10.882 -5.241 -12.660 1.00 98.06 99 CYS A C 1
ATOM 763 O O . CYS A 1 99 ? 11.748 -5.890 -13.251 1.00 98.06 99 CYS A O 1
ATOM 765 N N . HIS A 1 100 ? 9.605 -5.221 -13.030 1.00 98.31 100 HIS A N 1
ATOM 766 C CA . HIS A 1 100 ? 9.114 -5.831 -14.256 1.00 98.31 100 HIS A CA 1
ATOM 767 C C . HIS A 1 100 ? 7.899 -5.079 -14.809 1.00 98.31 100 HIS A C 1
ATOM 769 O O . HIS A 1 100 ? 7.140 -4.447 -14.072 1.00 98.31 100 HIS A O 1
ATOM 775 N N . GLU A 1 101 ? 7.682 -5.231 -16.112 1.00 98.12 101 GLU A N 1
ATOM 776 C CA . GLU A 1 101 ? 6.525 -4.722 -16.852 1.00 98.12 101 GLU A CA 1
ATOM 777 C C . GLU A 1 101 ? 5.662 -5.912 -17.286 1.00 98.12 101 GLU A C 1
ATOM 779 O O . GLU A 1 101 ? 5.720 -6.371 -18.423 1.00 98.12 101 GLU A O 1
ATOM 784 N N . ASN A 1 102 ? 4.932 -6.503 -16.338 1.00 97.94 102 ASN A N 1
ATOM 785 C CA . ASN A 1 102 ? 4.116 -7.687 -16.603 1.00 97.94 102 ASN A CA 1
ATOM 786 C C . ASN A 1 102 ? 2.783 -7.588 -15.862 1.00 97.94 102 ASN A C 1
ATOM 788 O O . ASN A 1 102 ? 2.714 -7.792 -14.647 1.00 97.94 102 ASN A O 1
ATOM 792 N N . SER A 1 103 ? 1.722 -7.306 -16.613 1.00 97.75 103 SER A N 1
ATOM 793 C CA . SER A 1 103 ? 0.375 -7.151 -16.072 1.00 97.75 103 SER A CA 1
ATOM 794 C C . SER A 1 103 ? -0.216 -8.445 -15.522 1.00 97.75 103 SER A C 1
ATOM 796 O O . SER A 1 103 ? -0.964 -8.394 -14.543 1.00 97.75 103 SER A O 1
ATOM 798 N N . ASP A 1 104 ? 0.174 -9.601 -16.063 1.00 97.94 104 ASP A N 1
ATOM 799 C CA . ASP A 1 104 ? -0.268 -10.913 -15.577 1.00 97.94 104 ASP A CA 1
ATOM 800 C C . ASP A 1 104 ? 0.257 -11.210 -14.165 1.00 97.94 104 ASP A C 1
ATOM 802 O O . ASP A 1 104 ? -0.281 -12.070 -13.470 1.00 97.94 104 ASP A O 1
ATOM 806 N N . VAL A 1 105 ? 1.271 -10.469 -13.705 1.00 97.44 105 VAL A N 1
ATOM 807 C CA . VAL A 1 105 ? 1.788 -10.531 -12.331 1.00 97.44 105 VAL A CA 1
ATOM 808 C C . VAL A 1 105 ? 1.289 -9.347 -11.499 1.00 97.44 105 VAL A C 1
ATOM 810 O O . VAL A 1 105 ? 0.756 -9.543 -10.402 1.00 97.44 105 VAL A O 1
ATOM 813 N N . THR A 1 106 ? 1.411 -8.122 -12.017 1.00 98.31 106 THR A N 1
ATOM 814 C CA . THR A 1 106 ? 1.095 -6.888 -11.279 1.00 98.31 106 THR A CA 1
ATOM 815 C C . THR A 1 106 ? -0.383 -6.815 -10.891 1.00 98.31 106 THR A C 1
ATOM 817 O O . THR A 1 106 ? -0.710 -6.550 -9.731 1.00 98.31 106 THR A O 1
ATOM 820 N N . LYS A 1 107 ? -1.295 -7.108 -11.827 1.00 98.12 107 LYS A N 1
ATOM 821 C CA . LYS A 1 107 ? -2.740 -6.984 -11.599 1.00 98.12 107 LYS A CA 1
ATOM 822 C C . LYS A 1 107 ? -3.275 -7.989 -10.575 1.00 98.12 107 LYS A C 1
ATOM 824 O O . LYS A 1 107 ? -3.987 -7.573 -9.653 1.00 98.12 107 LYS A O 1
ATOM 829 N N . PRO A 1 108 ? -2.952 -9.297 -10.654 1.00 98.19 108 PRO A N 1
ATOM 830 C CA . PRO A 1 108 ? -3.350 -10.235 -9.608 1.00 98.19 108 PRO A CA 1
ATOM 831 C C . PRO A 1 108 ? -2.770 -9.886 -8.237 1.00 98.19 108 PRO A C 1
ATOM 833 O O . P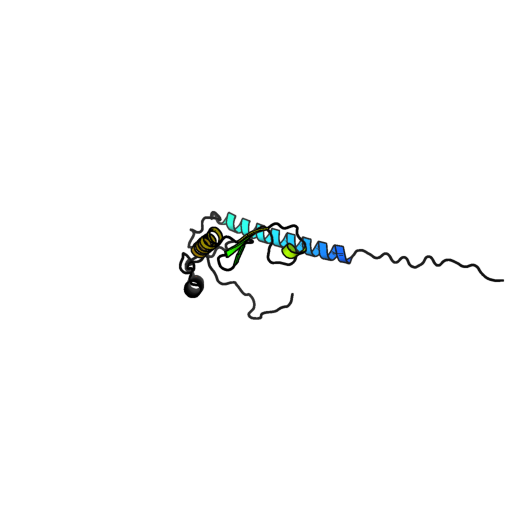RO A 1 108 ? -3.478 -10.029 -7.237 1.00 98.19 108 PRO A O 1
ATOM 836 N N . LEU A 1 109 ? -1.528 -9.387 -8.173 1.00 97.94 109 LEU A N 1
ATOM 837 C CA . LEU A 1 109 ? -0.936 -8.943 -6.912 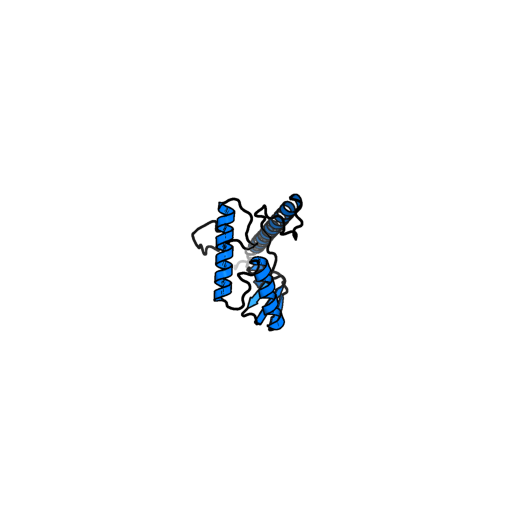1.00 97.94 109 LEU A CA 1
ATOM 838 C C . LEU A 1 109 ? -1.728 -7.783 -6.302 1.00 97.94 109 LEU A C 1
ATOM 840 O O . LEU A 1 109 ? -2.107 -7.873 -5.132 1.00 97.94 109 LEU A O 1
ATOM 844 N N . ARG A 1 110 ? -2.024 -6.730 -7.079 1.00 98.12 110 ARG A N 1
ATOM 845 C CA . ARG A 1 110 ? -2.835 -5.595 -6.611 1.00 98.12 110 ARG A CA 1
ATOM 846 C C . ARG A 1 110 ? -4.177 -6.080 -6.070 1.00 98.12 110 ARG A C 1
ATOM 848 O O . ARG A 1 110 ? -4.520 -5.754 -4.937 1.0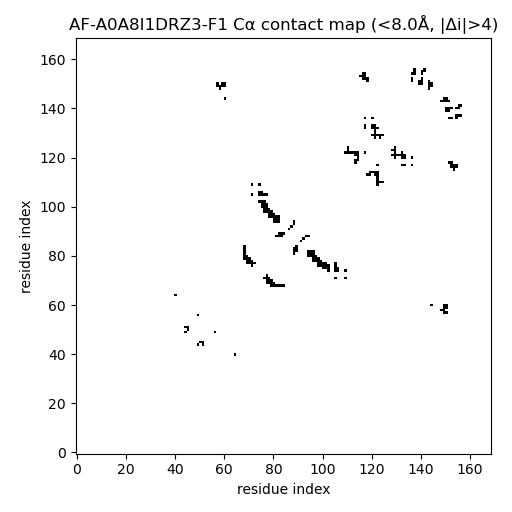0 98.12 110 ARG A O 1
ATOM 855 N N . ARG A 1 111 ? -4.912 -6.898 -6.834 1.00 98.00 111 ARG A N 1
ATOM 856 C CA . ARG A 1 111 ? -6.209 -7.456 -6.404 1.00 98.00 111 ARG A CA 1
ATOM 857 C C . ARG A 1 111 ? -6.094 -8.221 -5.089 1.00 98.00 111 ARG A C 1
ATOM 859 O O . ARG A 1 111 ? -6.925 -8.030 -4.207 1.00 98.00 111 ARG A O 1
ATOM 866 N N . LYS A 1 112 ? -5.065 -9.063 -4.945 1.00 97.06 112 LYS A N 1
ATOM 867 C CA . LYS A 1 112 ? -4.825 -9.840 -3.723 1.00 97.06 112 LYS A CA 1
ATOM 868 C C . LYS A 1 112 ? -4.558 -8.928 -2.526 1.00 97.06 112 LYS A C 1
ATOM 870 O O . LYS A 1 112 ? -5.222 -9.077 -1.506 1.00 97.06 112 LYS A O 1
ATOM 875 N N . LEU A 1 113 ? -3.631 -7.977 -2.647 1.00 96.25 113 LEU A N 1
ATOM 876 C CA . LEU A 1 113 ? -3.288 -7.052 -1.560 1.00 96.25 113 LEU A CA 1
ATOM 877 C C . LEU A 1 113 ? -4.472 -6.155 -1.186 1.00 96.25 113 LEU A C 1
ATOM 879 O O . LEU A 1 113 ? -4.808 -6.027 -0.012 1.00 96.25 113 LEU A O 1
ATOM 883 N N . TRP A 1 114 ? -5.163 -5.586 -2.173 1.00 96.88 114 TRP A N 1
ATOM 884 C CA . TRP A 1 114 ? -6.353 -4.770 -1.930 1.00 96.88 114 TRP A CA 1
ATOM 885 C C 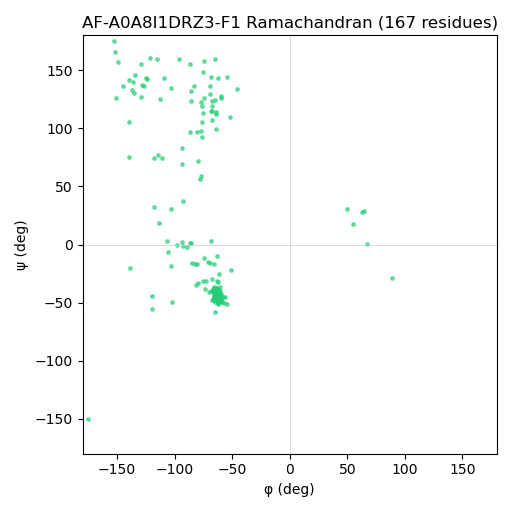. TRP A 1 114 ? -7.480 -5.594 -1.303 1.00 96.88 114 TRP A C 1
ATOM 887 O O . TRP A 1 114 ? -8.157 -5.108 -0.398 1.00 96.88 114 TRP A O 1
ATOM 897 N N . GLY A 1 115 ? -7.656 -6.848 -1.724 1.00 95.69 115 GLY A N 1
ATOM 898 C CA . GLY A 1 115 ? -8.612 -7.784 -1.136 1.00 95.69 115 GLY A CA 1
ATOM 899 C C . GLY A 1 115 ? -8.336 -8.050 0.339 1.00 95.69 115 GLY A C 1
ATOM 900 O O . GLY A 1 115 ? -9.254 -7.930 1.149 1.00 95.69 115 GLY A O 1
ATOM 901 N N . LEU A 1 116 ? -7.073 -8.306 0.695 1.00 92.25 116 LEU A N 1
ATOM 902 C CA . LEU A 1 116 ? -6.637 -8.476 2.085 1.00 92.25 116 LEU A CA 1
ATOM 903 C C . LEU A 1 116 ? -6.914 -7.219 2.923 1.00 92.25 116 LEU A C 1
ATOM 905 O O . LEU A 1 116 ? -7.511 -7.312 3.991 1.00 92.25 116 LEU A O 1
ATOM 909 N N . HIS A 1 117 ? -6.559 -6.033 2.421 1.00 92.25 117 HIS A N 1
ATOM 910 C CA . HIS A 1 117 ? -6.708 -4.790 3.186 1.00 92.25 117 HIS A CA 1
ATOM 911 C C . HIS A 1 117 ? -8.152 -4.309 3.333 1.00 92.25 117 HIS A C 1
ATOM 913 O O . HIS A 1 117 ? -8.498 -3.678 4.331 1.00 92.25 117 HIS A O 1
ATOM 919 N N . THR A 1 118 ? -8.999 -4.585 2.342 1.00 94.38 118 THR A N 1
ATOM 920 C CA . THR A 1 118 ? -10.370 -4.055 2.299 1.00 94.38 118 THR A CA 1
ATOM 921 C C . THR A 1 118 ? -11.437 -5.088 2.621 1.00 94.38 118 THR A C 1
ATOM 923 O O . THR A 1 118 ? -12.598 -4.707 2.724 1.00 94.38 118 THR A O 1
ATOM 926 N N . LYS A 1 119 ? -11.076 -6.371 2.780 1.00 93.56 119 LYS A N 1
ATOM 927 C CA . LYS A 1 119 ? -12.004 -7.519 2.796 1.00 93.56 119 LYS A CA 1
ATOM 928 C C . LYS A 1 119 ? -12.755 -7.706 1.465 1.00 93.56 119 LYS A C 1
ATOM 930 O O . LYS A 1 119 ? -13.865 -8.232 1.448 1.00 93.56 119 LYS A O 1
ATOM 935 N N . ASN A 1 120 ? -12.138 -7.278 0.354 1.00 95.00 120 ASN A N 1
ATOM 936 C CA . ASN A 1 120 ? -12.603 -7.269 -1.052 1.00 95.00 120 ASN A CA 1
ATOM 937 C C . ASN A 1 120 ? -13.396 -6.062 -1.599 1.00 95.00 120 ASN A C 1
ATOM 939 O O . ASN A 1 120 ? -13.275 -5.827 -2.805 1.00 95.00 120 ASN A O 1
ATOM 943 N N . PRO A 1 121 ? -14.175 -5.273 -0.830 1.00 94.19 121 PRO A N 1
ATOM 944 C CA . PRO A 1 121 ? -14.874 -4.101 -1.346 1.00 94.19 121 PRO A CA 1
ATOM 945 C C . PRO A 1 121 ? -14.046 -3.099 -2.136 1.00 94.19 121 PRO A C 1
ATOM 947 O O . PRO A 1 121 ? -14.651 -2.358 -2.892 1.00 94.19 121 PRO A O 1
ATOM 950 N N . GLY A 1 122 ? -12.722 -3.062 -1.966 1.00 95.69 122 GLY A N 1
ATOM 951 C CA . GLY A 1 122 ? -11.829 -2.189 -2.720 1.00 95.69 122 GLY A CA 1
ATOM 952 C C . GLY A 1 122 ? -10.864 -2.915 -3.654 1.00 95.69 122 GLY A C 1
ATOM 953 O O . GLY A 1 122 ? -9.851 -2.325 -3.993 1.00 95.69 122 GLY A O 1
ATOM 954 N N . ALA A 1 123 ? -11.107 -4.179 -4.025 1.00 97.00 123 ALA A N 1
ATOM 955 C CA . ALA A 1 123 ? -10.225 -4.989 -4.882 1.00 97.00 123 ALA A CA 1
ATOM 956 C C . ALA A 1 123 ? -10.580 -4.954 -6.384 1.00 97.00 123 ALA A C 1
ATOM 958 O O . ALA A 1 123 ? -9.943 -5.634 -7.191 1.00 97.00 123 ALA A O 1
ATOM 959 N N . GLN A 1 124 ? -11.597 -4.185 -6.768 1.00 97.69 124 GLN A N 1
ATOM 960 C CA . GLN A 1 124 ? -12.135 -4.107 -8.127 1.00 97.69 124 GLN A CA 1
ATOM 961 C C . GLN A 1 124 ? -11.097 -3.534 -9.102 1.0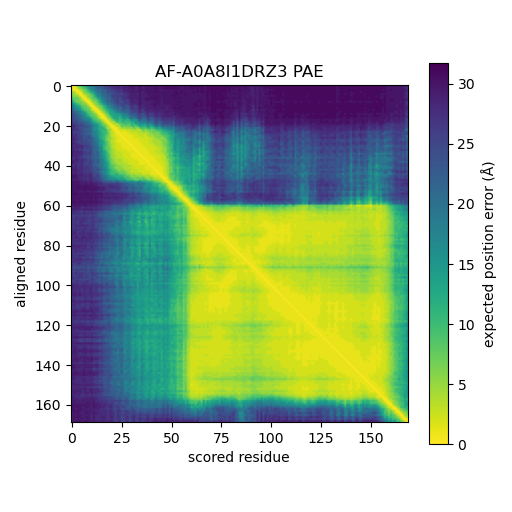0 97.69 124 GLN A C 1
ATOM 963 O O . GLN A 1 124 ? -10.117 -2.905 -8.701 1.00 97.69 124 GLN A O 1
ATOM 968 N N . ASP A 1 125 ? -11.302 -3.792 -10.392 1.00 97.19 125 ASP A N 1
ATOM 969 C CA . ASP A 1 125 ? -10.490 -3.200 -11.464 1.00 97.19 125 ASP A CA 1
ATOM 970 C C . ASP A 1 125 ? -10.934 -1.787 -11.818 1.00 97.19 125 ASP A C 1
ATOM 972 O O . ASP A 1 125 ? -10.114 -0.954 -12.187 1.00 97.19 125 ASP A O 1
ATOM 976 N N . ASP A 1 126 ? -12.239 -1.533 -11.735 1.00 97.50 126 ASP A N 1
ATOM 977 C CA . ASP A 1 126 ? -12.771 -0.199 -11.936 1.00 97.50 126 ASP A CA 1
ATOM 978 C C . ASP A 1 126 ? -12.315 0.702 -10.784 1.00 97.50 126 ASP A C 1
ATOM 980 O O . ASP A 1 126 ? -12.621 0.446 -9.615 1.00 97.50 126 ASP A O 1
ATOM 984 N N . VAL A 1 127 ? -11.570 1.755 -11.123 1.00 95.06 127 VAL A N 1
ATOM 985 C CA . VAL A 1 127 ? -10.932 2.650 -10.149 1.00 95.06 127 VAL A CA 1
ATOM 986 C C . VAL A 1 127 ? -11.978 3.366 -9.300 1.00 95.06 127 VAL A C 1
ATOM 988 O O . VAL A 1 127 ? -11.773 3.534 -8.099 1.00 95.06 127 VAL A O 1
ATOM 991 N N . THR A 1 128 ? -13.117 3.748 -9.885 1.00 97.88 128 THR A N 1
ATOM 992 C CA . THR A 1 128 ? -14.209 4.396 -9.149 1.00 97.88 128 THR A CA 1
ATOM 993 C C . THR A 1 128 ? -14.802 3.449 -8.111 1.00 97.88 128 THR A C 1
ATOM 995 O O . THR A 1 128 ? -14.892 3.811 -6.938 1.00 97.88 128 THR A O 1
ATOM 998 N N . SER A 1 129 ? -15.128 2.219 -8.507 1.00 97.88 129 SER A N 1
ATOM 999 C CA . SER A 1 129 ? -15.647 1.183 -7.610 1.00 97.88 129 SER A CA 1
ATOM 1000 C C . SER A 1 129 ? -14.661 0.858 -6.490 1.00 97.88 129 SER A C 1
ATOM 1002 O O . SER A 1 129 ? -15.050 0.822 -5.322 1.00 97.88 129 SER A O 1
ATOM 1004 N N . ALA A 1 130 ? -13.378 0.687 -6.826 1.00 97.56 130 ALA A N 1
ATOM 1005 C CA . ALA A 1 130 ? -12.335 0.451 -5.838 1.00 97.56 130 ALA A CA 1
ATOM 1006 C C . ALA A 1 130 ? -12.234 1.626 -4.854 1.00 97.56 130 ALA A C 1
ATOM 1008 O O . ALA A 1 130 ? -12.290 1.415 -3.645 1.00 97.56 130 ALA A O 1
ATOM 1009 N N . PHE A 1 131 ? -12.170 2.868 -5.341 1.00 97.44 131 PHE A N 1
ATOM 1010 C CA . PHE A 1 131 ? -12.106 4.061 -4.495 1.00 97.44 131 PHE A CA 1
ATOM 1011 C C . PHE A 1 131 ? -13.302 4.160 -3.539 1.00 97.44 131 PHE A C 1
ATOM 1013 O O . PHE A 1 131 ? -13.118 4.394 -2.342 1.00 97.44 131 PHE A O 1
ATOM 1020 N N . THR A 1 132 ? -14.521 3.927 -4.032 1.00 98.12 132 THR A N 1
ATOM 1021 C CA . THR A 1 132 ? -15.728 3.879 -3.196 1.00 98.12 132 THR A CA 1
ATOM 1022 C C . THR A 1 132 ? -15.624 2.794 -2.123 1.00 98.12 132 THR A C 1
ATOM 1024 O O . THR A 1 132 ? -15.952 3.047 -0.963 1.00 98.12 132 THR A O 1
ATOM 1027 N N . GLY A 1 133 ? -15.113 1.615 -2.477 1.00 97.81 133 GLY A N 1
ATOM 1028 C CA . GLY A 1 133 ? -14.840 0.526 -1.545 1.00 97.81 133 GLY A CA 1
ATOM 1029 C C . GLY A 1 133 ? -13.867 0.897 -0.431 1.00 97.81 133 GLY A C 1
ATOM 1030 O O . GLY A 1 133 ? -14.166 0.705 0.747 1.00 97.81 133 GLY A O 1
ATOM 1031 N N . TRP A 1 134 ? -12.725 1.483 -0.793 1.00 97.50 134 TRP A N 1
ATOM 1032 C CA . TRP A 1 134 ? -11.730 1.978 0.161 1.00 97.50 134 TRP A CA 1
ATOM 1033 C C . TRP A 1 134 ? -12.323 3.043 1.092 1.00 97.50 134 TRP A C 1
ATOM 1035 O O . TRP A 1 134 ? -12.156 2.960 2.309 1.00 97.50 134 TRP A O 1
ATOM 1045 N N . ALA A 1 135 ? -13.062 4.014 0.547 1.00 97.06 135 ALA A N 1
ATOM 1046 C CA . ALA A 1 135 ? -13.709 5.063 1.333 1.00 97.06 135 ALA A CA 1
ATOM 1047 C C . ALA A 1 135 ? -14.739 4.499 2.326 1.00 97.06 135 ALA A C 1
ATOM 1049 O O . ALA A 1 135 ? -14.792 4.941 3.476 1.00 97.06 135 ALA A O 1
ATOM 1050 N N . MET A 1 136 ? -15.519 3.500 1.905 1.00 97.06 136 MET A N 1
ATOM 1051 C CA . MET A 1 136 ? -16.488 2.813 2.758 1.00 97.06 136 MET A CA 1
ATOM 1052 C C . MET A 1 136 ? -15.800 2.094 3.921 1.00 97.06 136 MET A C 1
ATOM 1054 O O . MET A 1 136 ? -16.183 2.312 5.069 1.00 97.06 136 MET A O 1
ATOM 1058 N N . VAL A 1 137 ? -14.743 1.319 3.653 1.00 95.75 137 VAL A N 1
ATOM 1059 C CA . VAL A 1 137 ? -13.984 0.609 4.698 1.00 95.75 137 VAL A CA 1
ATOM 1060 C C . VAL A 1 137 ? -13.374 1.590 5.698 1.00 95.75 137 VAL A C 1
ATOM 1062 O O . VAL A 1 137 ? -13.532 1.414 6.904 1.00 95.75 137 VAL A O 1
ATOM 1065 N N . LEU A 1 138 ? -12.745 2.667 5.216 1.00 95.25 138 LEU A N 1
ATOM 1066 C CA . LEU A 1 138 ? -12.173 3.716 6.069 1.00 95.25 138 LEU A CA 1
ATOM 1067 C C . LEU A 1 138 ? -13.233 4.409 6.935 1.00 95.25 138 LEU A C 1
ATOM 1069 O O . LEU A 1 138 ? -12.972 4.743 8.092 1.00 95.25 138 LEU A O 1
ATOM 1073 N N . GLY A 1 139 ? -14.419 4.663 6.377 1.00 95.00 139 GLY A N 1
ATOM 1074 C CA . GLY A 1 139 ? -15.548 5.237 7.105 1.00 95.00 139 GLY A CA 1
ATOM 1075 C C . GLY A 1 139 ? -16.079 4.291 8.179 1.00 95.00 139 GLY A C 1
ATOM 1076 O O . GLY A 1 139 ? -16.241 4.699 9.328 1.00 95.00 139 GLY A O 1
ATOM 1077 N N . GLN A 1 140 ? -16.289 3.021 7.828 1.00 94.56 140 GLN A N 1
ATOM 1078 C CA . GLN A 1 140 ? -16.787 2.005 8.751 1.00 94.56 140 GLN A CA 1
ATOM 1079 C C . GLN A 1 140 ? -15.808 1.752 9.896 1.00 94.56 140 GLN A C 1
ATOM 1081 O O . GLN A 1 140 ? -16.227 1.692 11.048 1.00 94.56 140 GLN A O 1
ATOM 1086 N N . ASN A 1 141 ? -14.510 1.666 9.602 1.00 92.25 141 ASN A N 1
ATOM 1087 C CA . ASN A 1 141 ? -13.486 1.504 10.627 1.00 92.25 141 ASN A CA 1
ATOM 1088 C C . ASN A 1 141 ? -13.453 2.684 11.593 1.00 92.25 141 ASN A C 1
ATOM 1090 O O . ASN A 1 141 ? -13.435 2.461 12.796 1.00 92.25 141 ASN A O 1
ATOM 1094 N N . LYS A 1 142 ? -13.566 3.923 11.103 1.00 91.38 142 LYS A N 1
ATOM 1095 C CA . LYS A 1 142 ? -13.656 5.089 11.993 1.00 91.38 142 LYS A CA 1
ATOM 1096 C C . LYS A 1 142 ? -14.877 5.022 12.919 1.00 91.38 142 LYS A C 1
ATOM 1098 O O . LYS A 1 142 ? -14.765 5.318 14.101 1.00 91.38 142 LYS A O 1
ATOM 1103 N N . ILE A 1 143 ? -16.033 4.611 12.392 1.00 93.38 143 ILE A N 1
ATOM 1104 C CA . ILE A 1 143 ? -17.255 4.433 13.193 1.00 93.38 143 ILE A CA 1
ATOM 1105 C C . ILE A 1 143 ? -17.072 3.327 14.236 1.00 93.38 143 ILE A C 1
ATOM 1107 O O . ILE A 1 143 ? -17.545 3.470 15.361 1.00 93.38 143 ILE A O 1
ATOM 1111 N N . ASN A 1 144 ? -16.428 2.220 13.864 1.00 91.81 144 ASN A N 1
ATOM 1112 C CA . ASN A 1 144 ? -16.180 1.109 14.777 1.00 91.81 144 ASN A CA 1
ATOM 1113 C C . ASN A 1 144 ? -15.220 1.526 15.891 1.00 91.81 144 ASN A C 1
ATOM 1115 O O . ASN A 1 144 ? -15.515 1.264 17.051 1.00 91.81 144 ASN A O 1
ATOM 1119 N N . GLU A 1 145 ? -14.149 2.243 15.556 1.00 87.94 145 GLU A N 1
ATOM 1120 C CA . GLU A 1 145 ? -13.190 2.795 16.516 1.00 87.94 145 GLU A CA 1
ATOM 1121 C C . GLU A 1 145 ? -13.892 3.704 17.535 1.00 87.94 145 GLU A C 1
ATOM 1123 O O . GLU A 1 145 ? -13.797 3.470 18.738 1.00 87.94 145 GLU A O 1
ATOM 1128 N N . ASP A 1 146 ? -14.707 4.654 17.060 1.00 89.62 146 ASP A N 1
ATOM 1129 C CA . ASP A 1 146 ? -15.469 5.582 17.912 1.00 89.62 146 ASP A CA 1
ATOM 1130 C C . ASP A 1 146 ? -16.478 4.875 18.832 1.00 89.62 146 ASP A C 1
ATOM 1132 O O . ASP A 1 146 ? -16.858 5.404 19.877 1.00 89.62 146 ASP A O 1
ATOM 1136 N N . LYS A 1 147 ? -16.935 3.680 18.442 1.00 91.81 147 LYS A N 1
ATOM 1137 C CA . LYS A 1 147 ? -17.894 2.860 19.195 1.00 91.81 147 LYS A CA 1
ATOM 1138 C C . LYS A 1 147 ? -17.235 1.761 20.032 1.00 91.81 147 LYS A C 1
ATOM 1140 O O . LYS A 1 147 ? -17.961 1.007 20.677 1.00 91.81 147 LYS A O 1
ATOM 1145 N N . GLY A 1 148 ? -15.906 1.636 20.011 1.00 86.81 148 GLY A N 1
ATOM 1146 C CA . GLY A 1 148 ? -15.191 0.540 20.674 1.00 86.81 148 GLY A CA 1
ATOM 1147 C C . GLY A 1 148 ? -15.503 -0.843 20.085 1.00 86.81 148 GLY A C 1
ATOM 1148 O O . GLY A 1 148 ? -15.489 -1.836 20.805 1.00 86.81 148 GLY A O 1
ATOM 1149 N N . LEU A 1 149 ? -15.836 -0.906 18.795 1.00 88.06 149 LEU A N 1
ATOM 1150 C CA . LEU A 1 149 ? -16.095 -2.137 18.051 1.00 88.06 149 LEU A CA 1
ATOM 1151 C C . LEU A 1 149 ? -14.840 -2.599 17.295 1.00 88.06 149 LEU A C 1
ATOM 1153 O O . LEU A 1 149 ? -13.957 -1.803 16.969 1.00 88.06 149 LEU A O 1
ATOM 1157 N N . ALA A 1 150 ? -14.827 -3.887 16.952 1.00 86.44 150 ALA A N 1
ATOM 1158 C CA . ALA A 1 150 ? -13.834 -4.511 16.083 1.00 86.44 150 ALA A CA 1
ATOM 1159 C C . ALA A 1 150 ? -13.702 -3.791 14.725 1.00 86.44 150 ALA A C 1
ATOM 1161 O O . ALA A 1 150 ? -14.723 -3.367 14.166 1.00 86.44 150 ALA A O 1
ATOM 1162 N N . PRO A 1 151 ? -12.500 -3.691 14.127 1.00 89.31 151 PRO A N 1
ATOM 1163 C CA . PRO A 1 151 ? -12.353 -3.179 12.768 1.00 89.31 151 PRO A CA 1
ATOM 1164 C C . PRO A 1 151 ? -13.078 -4.080 11.750 1.00 89.31 151 PRO A C 1
ATOM 1166 O O . PRO A 1 151 ? -13.101 -5.303 11.859 1.00 89.31 151 PRO A O 1
ATOM 1169 N N . PHE A 1 152 ? -13.675 -3.476 10.723 1.00 90.62 152 PHE A N 1
ATOM 1170 C CA . PHE A 1 152 ? -14.286 -4.174 9.587 1.00 90.62 152 PHE A CA 1
ATOM 1171 C C . PHE A 1 152 ? -13.244 -4.901 8.715 1.00 90.62 152 PHE A C 1
ATOM 1173 O O . PHE A 1 152 ? -13.501 -6.010 8.239 1.00 90.62 152 PHE A O 1
ATOM 1180 N N . ALA A 1 153 ? -12.091 -4.264 8.494 1.00 91.19 153 ALA A N 1
ATOM 1181 C CA . ALA A 1 153 ? -10.924 -4.788 7.775 1.00 91.19 153 ALA A CA 1
ATOM 1182 C C . ALA A 1 153 ? -9.639 -4.109 8.291 1.00 91.19 153 ALA A C 1
ATOM 1184 O O . ALA A 1 153 ? -9.724 -3.170 9.079 1.00 91.19 153 ALA A O 1
ATOM 1185 N N . SER A 1 154 ? -8.451 -4.522 7.835 1.00 87.88 154 SER A N 1
ATOM 1186 C CA . SER A 1 154 ? -7.175 -3.990 8.355 1.00 87.88 154 SER A CA 1
ATOM 1187 C C . SER A 1 154 ? -6.896 -2.521 7.983 1.00 87.88 154 SER A C 1
ATOM 1189 O O . SER A 1 154 ? -5.982 -1.906 8.525 1.00 87.88 154 SER A O 1
ATOM 1191 N N . LEU A 1 155 ? -7.612 -1.966 7.000 1.00 90.31 155 LEU A N 1
ATOM 1192 C CA . LEU A 1 155 ? -7.368 -0.630 6.457 1.00 90.31 155 LEU A CA 1
ATOM 1193 C C . LEU A 1 155 ? -7.870 0.489 7.386 1.00 90.31 155 LEU A C 1
ATOM 1195 O O . LEU A 1 155 ? -9.070 0.639 7.589 1.00 90.31 155 LEU A O 1
ATOM 1199 N N . VAL A 1 156 ? -6.979 1.358 7.862 1.00 88.00 156 VAL A N 1
ATOM 1200 C CA . VAL A 1 156 ? -7.321 2.502 8.730 1.00 88.00 156 VAL A CA 1
ATOM 1201 C C . VAL A 1 156 ? -6.902 3.834 8.108 1.00 88.00 156 VAL A C 1
ATOM 1203 O O . VAL A 1 156 ? -6.069 3.874 7.203 1.00 88.00 156 VAL A O 1
ATOM 1206 N N . LYS A 1 157 ? -7.492 4.946 8.566 1.00 82.75 157 LYS A N 1
ATOM 1207 C CA . LYS A 1 157 ? -7.070 6.284 8.121 1.00 82.75 157 LYS A CA 1
ATOM 1208 C C . LYS A 1 157 ? -5.677 6.588 8.666 1.00 82.75 157 LYS A C 1
ATOM 1210 O O . LYS A 1 157 ? -5.369 6.248 9.804 1.00 82.75 157 LYS A O 1
ATOM 1215 N N . PHE A 1 158 ? -4.860 7.288 7.881 1.00 79.00 158 PHE A N 1
ATOM 1216 C CA . PHE A 1 158 ? -3.605 7.830 8.392 1.00 79.00 158 PHE A CA 1
ATOM 1217 C C . PHE A 1 158 ? -3.883 8.782 9.556 1.00 79.00 158 PHE A C 1
ATOM 1219 O O . PHE A 1 158 ? -4.657 9.733 9.414 1.00 79.00 158 PHE A O 1
ATOM 1226 N N . ALA A 1 159 ? -3.229 8.535 10.690 1.00 67.62 159 ALA A N 1
ATOM 1227 C CA . ALA A 1 159 ? -3.223 9.464 11.803 1.00 67.62 159 ALA A CA 1
ATOM 1228 C C . ALA A 1 159 ? -2.446 10.718 11.390 1.00 67.62 159 ALA A C 1
ATOM 1230 O O . ALA A 1 159 ? -1.287 10.642 10.979 1.00 67.62 159 ALA A O 1
ATOM 1231 N N . ARG A 1 160 ? -3.091 11.878 11.488 1.00 60.66 160 ARG A N 1
ATOM 1232 C CA . ARG A 1 160 ? -2.425 13.175 11.390 1.00 60.66 160 ARG A CA 1
ATOM 1233 C C . ARG A 1 160 ? -2.496 13.845 12.748 1.00 60.66 160 ARG A C 1
ATOM 1235 O O . ARG A 1 160 ? -3.578 13.978 13.304 1.00 60.66 160 ARG A O 1
ATOM 1242 N N . ALA A 1 161 ? -1.337 14.237 13.265 1.00 57.66 161 ALA A N 1
ATOM 1243 C CA . ALA A 1 161 ? -1.233 14.965 14.526 1.00 57.66 161 ALA A CA 1
ATOM 1244 C C . ALA A 1 161 ? -1.480 16.478 14.358 1.00 57.66 161 ALA A C 1
ATOM 1246 O O . ALA A 1 161 ? -1.750 17.156 15.344 1.00 57.66 161 ALA A O 1
ATOM 1247 N N . SER A 1 162 ? -1.409 17.003 13.129 1.00 58.81 162 SER A N 1
ATOM 1248 C CA . SER A 1 162 ? -1.678 18.406 12.803 1.00 58.81 162 SER A CA 1
ATOM 1249 C C . SER A 1 162 ? -2.574 18.543 11.570 1.00 58.81 162 SER A C 1
ATOM 1251 O O . SER A 1 162 ? -2.477 17.769 10.614 1.00 58.81 162 SER A O 1
ATOM 1253 N N . ASP A 1 163 ? -3.418 19.577 11.578 1.00 60.69 163 ASP A N 1
ATOM 1254 C CA . ASP A 1 163 ? -4.267 19.945 10.438 1.00 60.69 163 ASP A CA 1
ATOM 1255 C C . ASP A 1 163 ? -3.505 20.742 9.362 1.00 60.69 163 ASP A C 1
ATOM 1257 O O . ASP A 1 163 ? -3.955 20.845 8.218 1.00 60.69 163 ASP A O 1
ATOM 1261 N N . SER A 1 164 ? -2.331 21.290 9.696 1.00 59.88 164 SER A N 1
ATOM 1262 C CA . SER A 1 164 ? -1.482 22.028 8.762 1.00 59.88 164 SER A CA 1
ATOM 1263 C C . SER A 1 164 ? -0.554 21.097 7.978 1.00 59.88 164 SER A C 1
ATOM 1265 O O . SER A 1 164 ? 0.144 20.254 8.544 1.00 59.88 164 SER A O 1
ATOM 1267 N N . ARG A 1 165 ? -0.510 21.285 6.652 1.00 52.28 165 ARG A N 1
ATOM 1268 C CA . ARG A 1 165 ? 0.611 20.829 5.821 1.00 52.28 165 ARG A CA 1
ATOM 1269 C C . ARG A 1 165 ? 1.761 21.817 6.019 1.00 52.28 165 ARG A C 1
ATOM 1271 O O . ARG A 1 165 ? 1.742 22.881 5.409 1.00 52.28 165 ARG A O 1
ATOM 1278 N N . ALA A 1 166 ? 2.703 21.490 6.892 1.00 54.03 166 ALA A N 1
ATOM 1279 C CA . ALA A 1 166 ? 4.010 22.136 6.907 1.00 54.03 166 ALA A CA 1
ATOM 1280 C C . ALA A 1 166 ? 4.894 21.434 5.859 1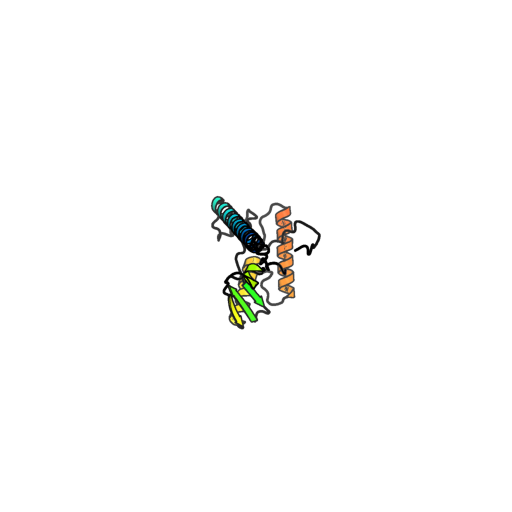.00 54.03 166 ALA A C 1
ATOM 1282 O O . ALA A 1 166 ? 4.824 20.211 5.740 1.00 54.03 166 ALA A O 1
ATOM 1283 N N . TYR A 1 167 ? 5.648 22.200 5.072 1.00 45.12 167 TYR A N 1
ATOM 1284 C CA . TYR A 1 167 ? 6.661 21.699 4.123 1.00 45.12 167 TYR A CA 1
ATOM 1285 C C . TYR A 1 167 ? 8.058 21.914 4.721 1.00 45.12 167 TYR A C 1
ATOM 1287 O O . TYR A 1 167 ? 9.016 22.241 4.023 1.00 45.12 167 TYR A O 1
ATOM 1295 N N . ASP A 1 168 ? 8.117 21.855 6.046 1.00 39.59 168 ASP A N 1
ATOM 1296 C CA . ASP A 1 168 ? 9.226 22.327 6.848 1.00 39.59 168 ASP A CA 1
ATOM 1297 C C . ASP A 1 168 ? 10.146 21.123 7.081 1.00 39.59 168 ASP A C 1
ATOM 1299 O O . ASP A 1 168 ? 10.211 20.565 8.179 1.00 39.59 168 ASP A O 1
ATOM 1303 N N . ASP A 1 169 ? 10.785 20.700 5.992 1.00 42.69 169 ASP A N 1
ATOM 1304 C CA . ASP A 1 169 ? 11.806 19.657 5.917 1.00 42.69 169 ASP A CA 1
ATOM 1305 C C . ASP A 1 169 ? 13.178 20.309 5.669 1.00 42.69 169 ASP A C 1
ATOM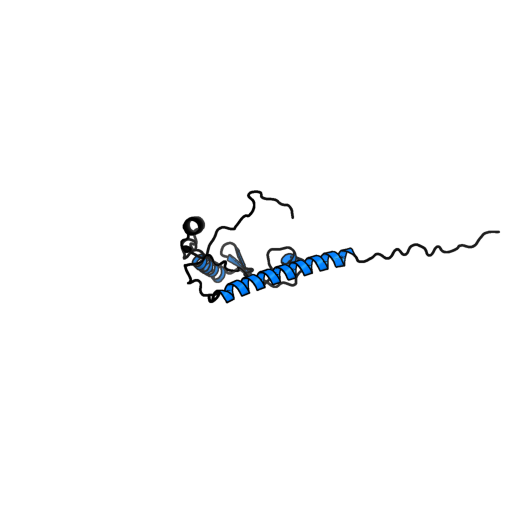 1307 O O . ASP A 1 169 ? 13.303 21.084 4.688 1.00 42.69 169 ASP A O 1
#